Protein AF-K1SY30-F1 (afdb_monomer_lite)

Secondary structure (DSSP, 8-state):
-EEEESS-TT--EEHHHHHHH-B-TTSPBEEESSPPP--HHHHHTT-

Radius of gyration: 13.76 Å; chains: 1; bounding box: 20×23×38 Å

Organism: NCBI:txid408170

Foldseek 3Di:
DWWDFPVDRVDTDDPVVLVVVVADPVRTHIDDNDDDDDDPVRVVVVD

pLDDT: mean 92.69, std 3.14, range [77.06, 96.06]

Structure (mmCIF, N/CA/C/O backbone):
data_AF-K1SY30-F1
#
_entry.id   AF-K1SY30-F1
#
loop_
_atom_site.group_PDB
_atom_site.id
_atom_site.type_symbol
_atom_site.label_atom_id
_atom_site.label_alt_id
_atom_site.label_comp_id
_atom_site.label_asym_id
_atom_site.label_entity_id
_atom_site.label_seq_id
_atom_site.pdbx_PDB_ins_code
_atom_site.Cartn_x
_atom_site.Cartn_y
_atom_site.Cartn_z
_atom_site.occupancy
_atom_site.B_iso_or_equiv
_atom_site.auth_seq_id
_atom_site.auth_comp_id
_atom_site.auth_asym_id
_atom_site.auth_atom_id
_atom_site.pdbx_PDB_model_num
ATOM 1 N N . MET A 1 1 ? -7.502 -3.037 -7.082 1.00 85.12 1 MET A N 1
ATOM 2 C CA . MET A 1 1 ? -6.375 -3.461 -6.224 1.00 85.12 1 MET A CA 1
ATOM 3 C C . MET A 1 1 ? -6.668 -3.033 -4.798 1.00 85.12 1 MET A C 1
ATOM 5 O O . MET A 1 1 ? -7.147 -1.916 -4.614 1.00 85.12 1 MET A O 1
AT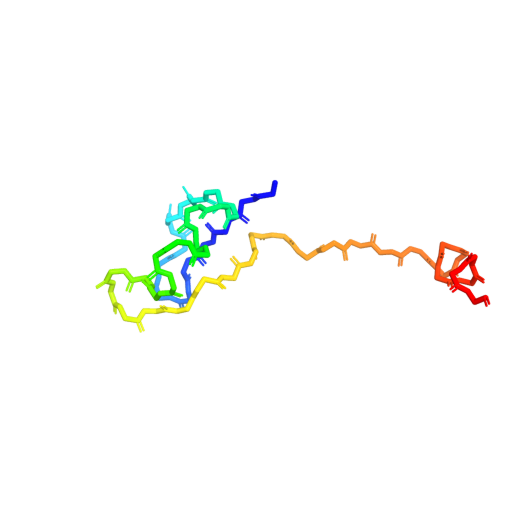OM 9 N N . LEU A 1 2 ? -6.449 -3.920 -3.829 1.00 94.19 2 LEU A N 1
ATOM 10 C CA . LEU A 1 2 ? -6.665 -3.645 -2.407 1.00 94.19 2 LEU A CA 1
ATOM 11 C C . LEU A 1 2 ? -5.325 -3.457 -1.701 1.00 94.19 2 LEU A C 1
ATOM 13 O O . LEU A 1 2 ? -4.341 -4.106 -2.059 1.00 94.19 2 LEU A O 1
ATOM 17 N N . TYR A 1 3 ? -5.323 -2.591 -0.698 1.00 94.69 3 TYR A N 1
ATOM 18 C CA . TYR A 1 3 ? -4.187 -2.301 0.163 1.00 94.69 3 TYR A CA 1
ATOM 19 C C . TYR A 1 3 ? -4.516 -2.698 1.599 1.00 94.69 3 TYR A C 1
ATOM 21 O O . TYR A 1 3 ? -5.666 -2.611 2.030 1.00 94.69 3 TYR A O 1
ATOM 29 N N . THR A 1 4 ? -3.491 -3.135 2.314 1.00 95.00 4 THR A N 1
ATOM 30 C CA . THR A 1 4 ? -3.505 -3.507 3.725 1.00 95.00 4 THR A CA 1
ATOM 31 C C . THR A 1 4 ? -2.435 -2.723 4.468 1.00 95.00 4 THR A C 1
ATOM 33 O O . THR A 1 4 ? -1.556 -2.135 3.842 1.00 95.00 4 THR A O 1
ATOM 36 N N . SER A 1 5 ? -2.487 -2.702 5.792 1.00 93.69 5 SER A N 1
ATOM 37 C CA . SER A 1 5 ? -1.441 -2.091 6.602 1.00 93.69 5 SER A CA 1
ATOM 38 C C . SER A 1 5 ? -0.314 -3.077 6.908 1.00 93.69 5 SER A C 1
ATOM 40 O O . SER A 1 5 ? -0.527 -4.285 7.005 1.00 93.69 5 SER A O 1
ATOM 42 N N . THR A 1 6 ? 0.901 -2.563 7.099 1.00 93.00 6 THR A N 1
ATOM 43 C CA . THR A 1 6 ? 2.044 -3.342 7.601 1.00 93.00 6 THR A CA 1
ATOM 44 C C . THR A 1 6 ? 1.891 -3.785 9.056 1.00 93.00 6 THR A C 1
ATOM 46 O O . THR A 1 6 ? 2.646 -4.648 9.501 1.00 93.00 6 THR A O 1
ATOM 49 N N . ARG A 1 7 ? 0.957 -3.187 9.807 1.00 91.69 7 ARG A N 1
ATOM 50 C CA . ARG A 1 7 ? 0.709 -3.495 11.225 1.00 91.69 7 ARG A CA 1
ATOM 51 C C . ARG A 1 7 ? -0.576 -4.285 11.465 1.00 91.69 7 ARG A C 1
ATOM 53 O O . ARG A 1 7 ? -0.590 -5.094 12.386 1.00 91.69 7 ARG A O 1
ATOM 60 N N . ASP A 1 8 ? -1.575 -4.124 10.602 1.00 90.69 8 ASP A N 1
ATOM 61 C CA . ASP A 1 8 ? -2.785 -4.945 10.594 1.00 90.69 8 ASP A CA 1
ATOM 62 C C . ASP A 1 8 ? -3.100 -5.424 9.172 1.00 90.69 8 ASP A C 1
ATOM 64 O O . ASP A 1 8 ? -3.381 -4.648 8.253 1.00 90.69 8 ASP A O 1
ATOM 68 N N . ASN A 1 9 ? -3.043 -6.745 9.001 1.00 88.88 9 ASN A N 1
ATOM 69 C CA . ASN A 1 9 ? -3.307 -7.421 7.735 1.00 88.88 9 ASN A CA 1
ATOM 70 C C . ASN A 1 9 ? -4.807 -7.663 7.465 1.00 88.88 9 ASN A C 1
ATOM 72 O O . ASN A 1 9 ? -5.176 -8.166 6.399 1.00 88.88 9 ASN A O 1
ATOM 76 N N . SER A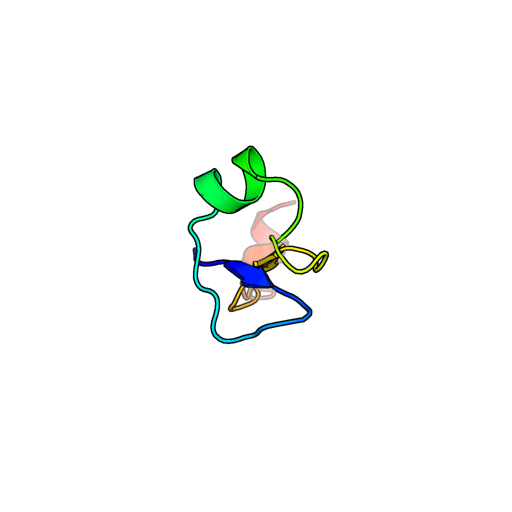 1 10 ? -5.667 -7.321 8.427 1.00 90.94 10 SER A N 1
ATOM 77 C CA . SER A 1 10 ? -7.126 -7.409 8.324 1.00 90.94 10 SER A CA 1
ATOM 78 C C . SER A 1 10 ? -7.706 -6.219 7.565 1.00 90.94 10 SER A C 1
ATOM 80 O O . SER A 1 10 ? -8.782 -6.325 6.970 1.00 90.94 10 SER A O 1
ATOM 82 N N . ILE A 1 11 ? -6.990 -5.091 7.557 1.00 90.62 11 ILE A N 1
ATOM 83 C CA . ILE A 1 11 ? -7.406 -3.873 6.869 1.00 90.62 11 ILE A CA 1
ATOM 84 C C . ILE A 1 11 ? -7.406 -4.112 5.361 1.00 90.62 11 ILE A C 1
ATOM 86 O O . ILE A 1 11 ? -6.418 -4.546 4.772 1.00 90.62 11 ILE A O 1
ATOM 90 N N . ARG A 1 12 ? -8.521 -3.783 4.708 1.00 94.38 12 ARG A N 1
ATOM 91 C CA . ARG A 1 12 ? -8.620 -3.791 3.247 1.00 94.38 12 ARG A CA 1
ATOM 92 C C . ARG A 1 12 ? -9.228 -2.492 2.768 1.00 94.38 12 ARG A C 1
ATOM 94 O O . ARG A 1 12 ? -10.423 -2.262 2.921 1.00 94.38 12 ARG A O 1
ATOM 101 N N . VAL A 1 13 ? -8.396 -1.660 2.159 1.00 93.00 13 VAL A N 1
ATOM 102 C CA . VAL A 1 13 ? -8.792 -0.361 1.612 1.00 93.00 13 VAL A CA 1
ATOM 103 C C . VAL A 1 13 ? -8.500 -0.291 0.120 1.00 93.00 13 VAL A C 1
ATOM 105 O O . VAL A 1 13 ? -7.671 -1.030 -0.419 1.00 93.00 13 VAL A O 1
ATOM 108 N N . SER A 1 14 ? -9.206 0.594 -0.579 1.00 95.50 14 SER A N 1
ATOM 109 C CA . SER A 1 14 ? -8.912 0.872 -1.985 1.00 95.50 14 SER A CA 1
ATOM 110 C C . SER A 1 14 ? -7.616 1.676 -2.129 1.00 95.50 14 SER A C 1
ATOM 112 O O . SER A 1 14 ? -7.203 2.375 -1.205 1.00 95.50 14 SER A O 1
ATOM 114 N N . ALA A 1 15 ? -7.008 1.639 -3.318 1.00 94.12 15 ALA A N 1
ATOM 115 C CA . ALA A 1 15 ? -5.855 2.486 -3.630 1.00 94.12 15 ALA A CA 1
ATOM 116 C C . ALA A 1 15 ? -6.160 3.981 -3.412 1.00 94.12 15 ALA A C 1
ATOM 118 O O . ALA A 1 15 ? -5.364 4.691 -2.811 1.00 94.12 15 ALA A O 1
ATOM 119 N N . ALA A 1 16 ? -7.340 4.444 -3.846 1.00 95.75 16 ALA A N 1
ATOM 120 C CA . ALA A 1 16 ? -7.756 5.835 -3.678 1.00 95.75 16 ALA A CA 1
ATOM 121 C C . ALA A 1 16 ? -7.838 6.235 -2.197 1.00 95.75 16 ALA A C 1
ATOM 123 O O . ALA A 1 16 ? -7.380 7.312 -1.825 1.00 95.75 16 ALA A O 1
ATOM 124 N N . GLN A 1 17 ? -8.361 5.347 -1.347 1.00 93.50 17 GLN A N 1
ATOM 125 C CA . GLN A 1 17 ? -8.432 5.572 0.094 1.00 93.50 17 GLN A CA 1
ATOM 126 C C . GLN A 1 17 ? -7.044 5.568 0.743 1.00 93.50 17 GLN A C 1
ATOM 128 O O . GLN A 1 17 ? -6.740 6.481 1.501 1.00 93.50 17 GLN A O 1
ATOM 133 N N . ALA A 1 18 ? -6.187 4.597 0.409 1.00 93.25 18 ALA A N 1
ATOM 134 C CA . ALA A 1 18 ? -4.818 4.537 0.921 1.00 93.25 18 ALA A CA 1
ATOM 135 C C . ALA A 1 18 ? -4.016 5.803 0.570 1.00 93.25 18 ALA A C 1
ATOM 137 O O . ALA A 1 18 ? -3.298 6.330 1.414 1.00 93.25 18 ALA A O 1
ATOM 138 N N . ILE A 1 19 ? -4.178 6.323 -0.652 1.00 94.25 19 ILE A N 1
ATOM 139 C CA . ILE A 1 19 ? -3.522 7.558 -1.105 1.00 94.25 19 ILE A CA 1
ATOM 140 C C . ILE A 1 19 ? -4.080 8.780 -0.372 1.00 94.25 19 ILE A C 1
ATOM 142 O O . ILE A 1 19 ? -3.308 9.610 0.097 1.00 94.25 19 ILE A O 1
ATOM 146 N N . ALA A 1 20 ? -5.406 8.891 -0.263 1.00 95.38 20 ALA A N 1
ATOM 147 C CA . ALA A 1 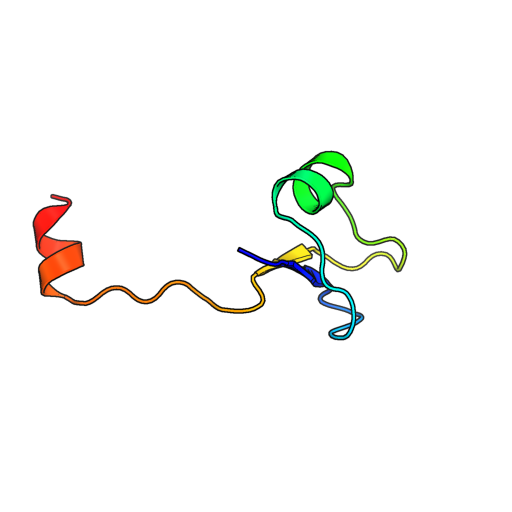20 ? -6.044 10.015 0.417 1.00 95.38 20 ALA A CA 1
ATOM 148 C C . ALA A 1 20 ? -5.704 10.061 1.917 1.00 95.38 20 ALA A C 1
ATOM 150 O O . ALA A 1 20 ? -5.558 11.142 2.479 1.00 95.38 20 ALA A O 1
ATOM 151 N N . GLN A 1 21 ? -5.569 8.896 2.554 1.00 93.81 21 GLN A N 1
ATOM 152 C CA . GLN A 1 21 ? -5.251 8.771 3.974 1.00 93.81 21 GLN A CA 1
ATOM 153 C C . GLN A 1 21 ? -3.742 8.881 4.259 1.00 93.81 21 GLN A C 1
ATOM 155 O O . GLN A 1 21 ? -3.340 9.387 5.306 1.00 93.81 21 GLN A O 1
ATOM 160 N N . GLY A 1 22 ? -2.891 8.419 3.340 1.00 93.06 22 GLY A N 1
ATOM 161 C CA . GLY A 1 22 ? -1.432 8.442 3.452 1.00 93.06 22 GLY A CA 1
ATOM 162 C C . GLY A 1 22 ? -0.865 7.362 4.381 1.00 93.06 22 GLY A C 1
ATOM 163 O O . GLY A 1 22 ? -0.140 6.479 3.925 1.00 93.06 22 GLY A O 1
ATOM 164 N N . ILE A 1 23 ? -1.190 7.417 5.676 1.00 92.31 23 ILE A N 1
ATOM 165 C CA . ILE A 1 23 ? -0.710 6.486 6.718 1.00 92.31 23 ILE A CA 1
ATOM 166 C C . ILE A 1 23 ? -1.910 5.774 7.360 1.00 92.31 23 ILE A C 1
ATOM 168 O O . ILE A 1 23 ? -2.953 6.388 7.578 1.00 92.31 23 ILE A O 1
ATOM 172 N N . SER A 1 24 ? -1.776 4.478 7.666 1.00 91.56 24 SER A N 1
ATOM 173 C CA . SER A 1 24 ? -2.836 3.719 8.349 1.00 91.56 24 SER A CA 1
ATOM 174 C C . SER A 1 24 ? -3.120 4.302 9.740 1.00 91.56 24 SER A C 1
ATOM 176 O O . SER A 1 24 ? -2.221 4.845 10.380 1.00 91.56 24 SER A O 1
ATOM 178 N N . GLU A 1 25 ? -4.349 4.168 10.244 1.00 89.50 25 GLU A N 1
ATOM 179 C CA . GLU A 1 25 ? -4.780 4.767 11.525 1.00 89.50 25 GLU A CA 1
ATOM 180 C C . GLU A 1 25 ? -3.936 4.301 12.724 1.00 89.50 25 GLU A C 1
ATOM 182 O O . GLU A 1 25 ? -3.707 5.038 13.677 1.00 89.50 25 GLU A O 1
ATOM 187 N N . GLU A 1 26 ? -3.393 3.092 12.646 1.00 89.69 26 GLU A N 1
ATOM 188 C CA . GLU A 1 26 ? -2.487 2.490 13.635 1.00 89.69 26 GLU A CA 1
ATOM 189 C C . GLU A 1 26 ? -1.002 2.902 13.485 1.00 89.69 26 GLU A C 1
ATOM 191 O O . GLU A 1 26 ? -0.104 2.349 14.138 1.00 89.69 26 GLU A O 1
ATOM 196 N N . GLY A 1 27 ? -0.708 3.828 12.569 1.00 89.31 27 GLY A N 1
ATOM 197 C CA . GLY A 1 27 ? 0.645 4.279 12.237 1.00 89.31 27 GLY A CA 1
ATOM 198 C C . GLY A 1 27 ? 1.443 3.306 11.361 1.00 89.31 27 GLY A C 1
ATOM 199 O O . GLY A 1 27 ? 2.670 3.394 11.308 1.00 89.31 27 GLY A O 1
ATOM 200 N N . GLY A 1 28 ? 0.774 2.345 10.717 1.00 92.19 28 GLY A N 1
ATOM 201 C CA . GLY A 1 28 ? 1.361 1.456 9.710 1.00 92.19 28 GLY A CA 1
ATOM 202 C C . GLY A 1 28 ? 1.380 2.075 8.307 1.00 92.19 28 GLY A C 1
ATOM 203 O O . GLY A 1 28 ? 0.775 3.118 8.061 1.00 92.19 28 GLY A O 1
ATOM 204 N N . LEU A 1 29 ? 2.060 1.421 7.365 1.00 93.81 29 LEU A N 1
ATOM 205 C CA . LEU A 1 29 ? 2.098 1.840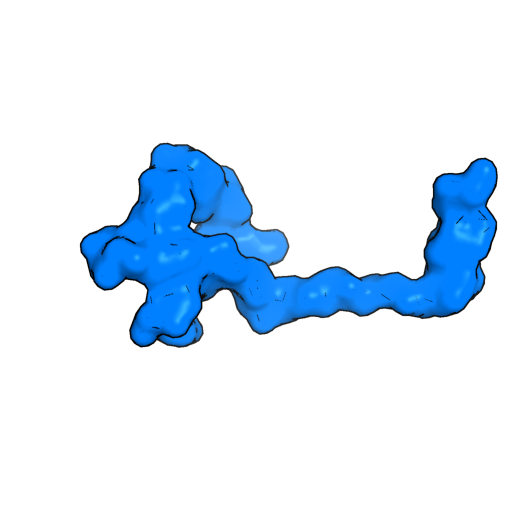 5.958 1.00 93.81 29 LEU A CA 1
ATOM 206 C C . LEU A 1 29 ? 1.144 0.990 5.125 1.00 93.81 29 LEU A C 1
ATOM 208 O O . LEU A 1 29 ? 1.043 -0.215 5.348 1.00 93.81 29 LEU A O 1
ATOM 212 N N . PHE A 1 30 ? 0.489 1.604 4.140 1.00 94.69 30 PHE A N 1
ATOM 213 C CA . PHE A 1 30 ? -0.341 0.865 3.196 1.00 94.69 30 PHE A CA 1
ATOM 214 C C . PHE A 1 30 ? 0.517 0.155 2.145 1.00 94.69 30 PHE A C 1
ATOM 216 O O . PHE A 1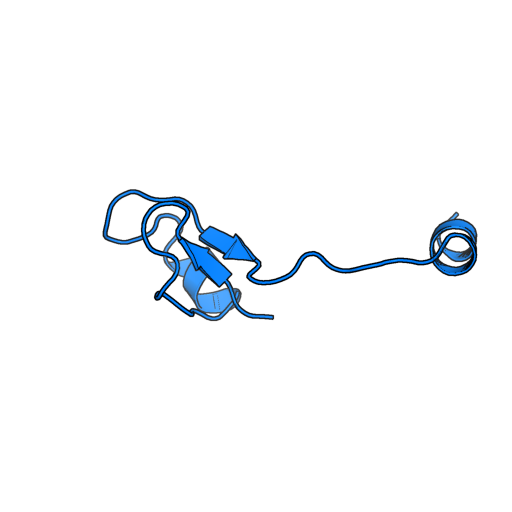 30 ? 1.290 0.781 1.422 1.00 94.69 30 PHE A O 1
ATOM 223 N N . VAL A 1 31 ? 0.336 -1.156 2.029 1.00 94.31 31 VAL A N 1
ATOM 224 C CA . VAL A 1 31 ? 0.984 -2.030 1.046 1.00 94.31 31 VAL A CA 1
ATOM 225 C C . VAL A 1 31 ? -0.079 -2.820 0.282 1.00 94.31 31 VAL A C 1
ATOM 227 O O . VAL A 1 31 ? -1.130 -3.127 0.846 1.00 94.31 31 VAL A O 1
ATOM 230 N N . PRO A 1 32 ? 0.126 -3.138 -1.004 1.00 94.62 32 PRO A N 1
ATOM 231 C CA . PRO A 1 32 ? -0.836 -3.935 -1.748 1.00 94.62 32 PRO A CA 1
ATOM 232 C C . PRO A 1 32 ? -0.962 -5.335 -1.139 1.00 94.62 32 PRO A C 1
ATOM 234 O O . PRO A 1 32 ? 0.024 -5.938 -0.726 1.00 94.62 32 PRO A O 1
ATOM 237 N N . VAL A 1 33 ? -2.185 -5.861 -1.120 1.00 94.38 33 VAL A N 1
ATOM 238 C CA . VAL A 1 33 ? -2.477 -7.224 -0.639 1.00 94.38 33 VAL A CA 1
ATOM 239 C C . VAL A 1 33 ? -1.737 -8.282 -1.459 1.00 94.38 33 VAL A C 1
ATOM 241 O O . VAL A 1 33 ? -1.343 -9.316 -0.929 1.00 94.38 33 VAL A O 1
ATOM 244 N N . GLU A 1 34 ? -1.577 -8.029 -2.753 1.00 93.62 34 GLU A N 1
ATOM 245 C CA . GLU A 1 34 ? -0.914 -8.918 -3.695 1.00 93.62 34 GLU A CA 1
ATOM 246 C C . GLU A 1 34 ? -0.005 -8.084 -4.593 1.00 93.62 34 GLU A C 1
ATOM 248 O O . GLU A 1 34 ? -0.400 -7.015 -5.073 1.00 93.62 34 GLU A O 1
ATOM 253 N N . LEU A 1 35 ? 1.220 -8.563 -4.804 1.00 92.00 35 LEU A N 1
ATOM 254 C CA . LEU A 1 35 ? 2.149 -7.931 -5.728 1.00 92.00 35 LEU A CA 1
ATOM 255 C C . LEU A 1 35 ? 1.782 -8.318 -7.164 1.00 92.00 35 LEU A C 1
ATOM 257 O O . LEU A 1 35 ? 1.572 -9.500 -7.436 1.00 92.00 35 LEU A O 1
ATOM 261 N N . PRO A 1 36 ? 1.727 -7.351 -8.094 1.00 91.06 36 PRO A N 1
ATOM 262 C CA . PRO A 1 36 ? 1.425 -7.652 -9.481 1.00 91.06 36 PRO A CA 1
ATOM 263 C C . PRO A 1 36 ? 2.539 -8.523 -10.066 1.00 91.06 36 PRO A C 1
ATOM 265 O O . PRO A 1 36 ? 3.724 -8.222 -9.912 1.00 91.06 36 PRO A O 1
ATOM 268 N N . HIS A 1 37 ? 2.144 -9.604 -10.730 1.00 92.25 37 HIS A N 1
ATOM 269 C CA . HIS A 1 37 ? 3.067 -10.521 -11.385 1.00 92.25 37 HIS A CA 1
ATOM 270 C C . HIS A 1 37 ? 3.210 -10.163 -12.863 1.00 92.25 37 HIS A C 1
ATOM 272 O O . HIS A 1 37 ? 2.227 -9.828 -13.527 1.00 92.25 37 HIS A O 1
ATOM 278 N N . PHE A 1 38 ? 4.436 -10.247 -13.373 1.00 94.00 38 PHE A N 1
ATOM 279 C CA . PHE A 1 38 ? 4.741 -10.001 -14.776 1.00 94.00 38 PHE A CA 1
ATOM 280 C C . PHE A 1 38 ? 5.659 -11.098 -15.301 1.00 94.00 38 PHE A C 1
ATOM 282 O O . PHE A 1 38 ? 6.702 -11.370 -14.707 1.00 94.00 38 PHE A O 1
ATOM 289 N N . ASP A 1 39 ? 5.284 -11.686 -16.433 1.00 95.00 39 ASP A N 1
ATOM 290 C CA . ASP A 1 39 ? 6.119 -12.652 -17.141 1.00 95.00 39 ASP A CA 1
ATOM 291 C C . ASP A 1 39 ? 7.253 -11.960 -17.904 1.00 95.00 39 ASP A C 1
ATOM 293 O O . ASP A 1 39 ? 7.160 -10.786 -18.279 1.00 95.00 39 ASP A O 1
ATOM 297 N N . ILE A 1 40 ? 8.316 -12.713 -18.195 1.00 94.88 40 ILE A N 1
ATOM 298 C CA . ILE A 1 40 ? 9.502 -12.195 -18.892 1.00 94.88 40 ILE A CA 1
ATOM 299 C C . ILE A 1 40 ? 9.153 -11.598 -20.266 1.00 94.88 40 ILE A C 1
ATOM 301 O O . ILE A 1 40 ? 9.695 -10.565 -20.647 1.00 94.88 40 ILE A O 1
ATOM 305 N N . GLU A 1 41 ? 8.199 -12.197 -20.983 1.00 95.31 41 GLU A N 1
ATOM 306 C CA . GLU A 1 41 ? 7.725 -11.727 -22.291 1.00 95.31 41 GLU A CA 1
ATOM 307 C C . GLU A 1 41 ? 6.983 -10.391 -22.170 1.00 95.31 41 GLU A C 1
ATOM 309 O O . GLU A 1 41 ? 7.175 -9.479 -22.976 1.00 95.31 41 GLU A O 1
ATOM 314 N N . LYS A 1 42 ? 6.171 -10.245 -21.114 1.00 93.19 42 LYS A N 1
ATOM 315 C CA . LYS A 1 42 ? 5.463 -9.002 -20.802 1.00 93.19 42 LYS A CA 1
ATOM 316 C C . LYS A 1 42 ? 6.460 -7.890 -20.498 1.00 93.19 42 LYS A C 1
ATOM 318 O O . LYS A 1 42 ? 6.306 -6.797 -21.029 1.00 93.19 42 LYS A O 1
ATOM 323 N N . ILE A 1 43 ? 7.494 -8.183 -19.710 1.00 94.69 43 ILE A N 1
ATOM 324 C CA . ILE A 1 43 ? 8.572 -7.236 -19.395 1.00 94.69 43 ILE A CA 1
ATOM 325 C C . ILE A 1 43 ? 9.331 -6.842 -20.671 1.00 94.69 43 ILE A C 1
ATOM 327 O O . ILE A 1 43 ? 9.552 -5.656 -20.901 1.00 94.69 43 ILE A O 1
ATOM 331 N N . ALA A 1 44 ? 9.666 -7.806 -21.535 1.00 94.38 44 ALA A N 1
ATOM 332 C CA . ALA A 1 44 ? 10.351 -7.547 -22.803 1.00 94.38 44 ALA A CA 1
ATOM 333 C C . ALA A 1 44 ? 9.547 -6.637 -23.750 1.00 94.38 44 ALA A C 1
ATOM 335 O O . ALA A 1 44 ? 10.139 -5.866 -24.496 1.00 94.38 44 ALA A O 1
ATOM 336 N N . SER A 1 45 ? 8.211 -6.682 -23.695 1.00 96.06 45 SER A N 1
ATOM 337 C CA . SER A 1 45 ? 7.336 -5.819 -24.505 1.00 96.06 45 SER A CA 1
ATOM 338 C C . SER A 1 45 ? 7.248 -4.355 -24.041 1.00 96.06 45 SER A C 1
ATOM 340 O O . SER A 1 45 ? 6.590 -3.554 -24.700 1.00 96.06 45 SER A O 1
ATOM 342 N N . MET A 1 46 ? 7.856 -4.006 -22.900 1.00 92.06 46 MET A N 1
ATOM 343 C CA . MET A 1 46 ? 7.815 -2.655 -22.315 1.00 92.06 46 MET A CA 1
ATOM 344 C C . MET A 1 46 ? 9.055 -1.806 -22.649 1.00 92.06 46 MET A C 1
ATOM 346 O O . MET A 1 46 ? 9.115 -0.654 -22.217 1.00 92.06 46 MET A O 1
ATOM 350 N N . ALA A 1 47 ? 10.032 -2.376 -23.365 1.00 77.06 47 ALA A N 1
ATOM 351 C CA . ALA A 1 47 ? 11.233 -1.697 -23.861 1.00 77.06 47 ALA A CA 1
ATOM 352 C C . ALA A 1 47 ? 10.997 -1.086 -25.249 1.00 77.06 47 ALA A C 1
ATOM 354 O O . ALA A 1 47 ? 11.541 0.014 -25.491 1.00 77.06 47 ALA A O 1
#

Sequence (47 aa):
MLYTSTRDNSIRVSAAQAIAQGISEEGGLFVPVELPHFDIEKIASMA

InterPro domains:
  IPR029144 Threonine synthase, N-terminal [PF14821] (3-46)
  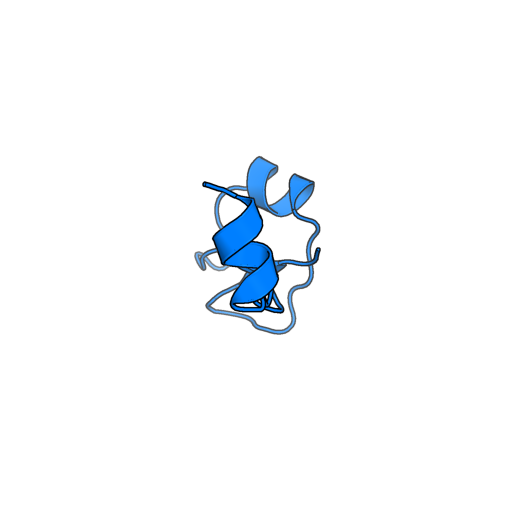IPR036052 Tryptophan synthase beta chain-like, PALP domain superfamily [SSF53686] (1-43)
  IPR037158 Threonine synthase, N-terminal domain superfamily [G3DSA:3.90.1380.10] (1-47)